Protein AF-A0A690LVA0-F1 (afdb_monomer)

Organism: Campylobacter coli (NCBI:txid195)

Structure (mmCIF, N/CA/C/O backbone):
data_AF-A0A690LVA0-F1
#
_entry.id   AF-A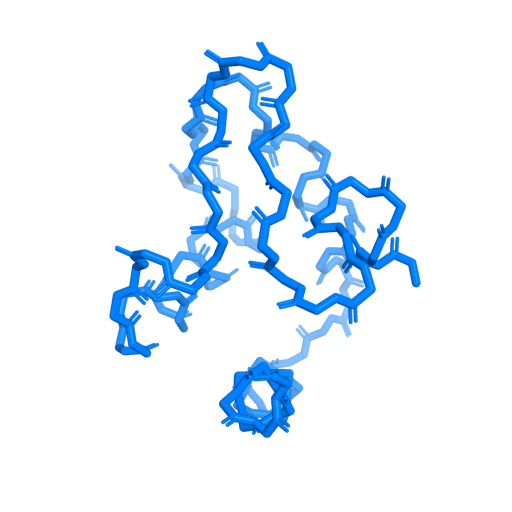0A690LVA0-F1
#
loop_
_atom_site.group_PDB
_atom_site.id
_atom_site.type_symbol
_atom_site.label_atom_id
_atom_site.label_alt_id
_atom_site.label_comp_id
_atom_site.label_asym_id
_atom_site.label_entity_id
_atom_site.label_seq_id
_atom_site.pdbx_PDB_ins_code
_atom_site.Cartn_x
_atom_site.Cartn_y
_atom_site.Cartn_z
_atom_site.occupancy
_atom_site.B_iso_or_equiv
_atom_site.auth_seq_id
_atom_site.auth_comp_id
_atom_site.auth_asym_id
_atom_site.auth_atom_id
_at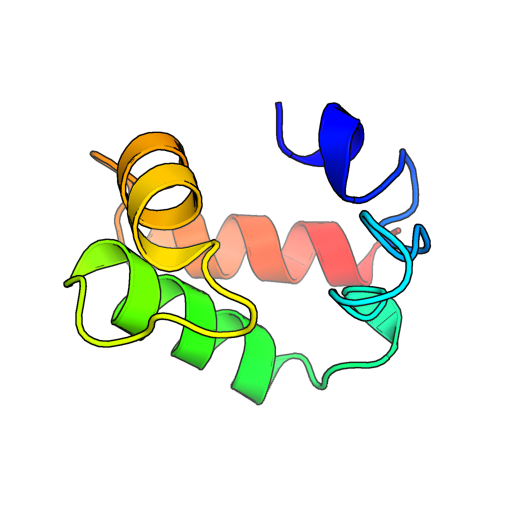om_site.pdbx_PDB_model_num
ATOM 1 N N . LYS A 1 1 ? -8.323 -0.862 -9.587 1.00 82.88 1 LYS A N 1
ATOM 2 C CA . LYS A 1 1 ? -7.096 -0.077 -9.901 1.00 82.88 1 LYS A CA 1
ATOM 3 C C . LYS A 1 1 ? -5.808 -0.746 -9.408 1.00 82.88 1 LYS A C 1
ATOM 5 O O . LYS A 1 1 ? -4.866 -0.835 -10.179 1.00 82.88 1 LYS A O 1
ATOM 10 N N . CYS A 1 2 ? -5.776 -1.294 -8.190 1.00 91.44 2 CYS A N 1
ATOM 11 C CA . CYS A 1 2 ? -4.580 -1.903 -7.582 1.00 91.44 2 CYS A CA 1
ATOM 12 C C . CYS A 1 2 ? -3.969 -3.046 -8.421 1.00 91.44 2 CYS A C 1
ATOM 14 O O . CYS A 1 2 ? -2.754 -3.117 -8.593 1.00 91.44 2 CYS A O 1
ATOM 16 N N . ALA A 1 3 ? -4.823 -3.887 -9.015 1.00 93.62 3 ALA A N 1
ATOM 17 C CA . ALA A 1 3 ? -4.421 -5.045 -9.815 1.00 93.62 3 ALA A CA 1
ATOM 18 C C . ALA A 1 3 ? -3.594 -4.714 -11.074 1.00 93.62 3 ALA A C 1
ATOM 20 O O . ALA A 1 3 ? -2.887 -5.582 -11.578 1.00 93.62 3 ALA A O 1
ATOM 21 N N . VAL A 1 4 ? -3.627 -3.470 -11.571 1.00 92.50 4 VAL A N 1
ATOM 22 C CA . VAL A 1 4 ? -2.819 -3.053 -12.736 1.00 92.50 4 VAL A CA 1
ATOM 23 C C . VAL A 1 4 ? -1.322 -3.224 -12.443 1.00 92.50 4 VAL A C 1
ATOM 25 O O . VAL A 1 4 ? -0.566 -3.767 -13.257 1.00 92.50 4 VAL A O 1
ATOM 28 N N . CYS A 1 5 ? -0.907 -2.826 -11.239 1.00 94.00 5 CYS A N 1
ATOM 29 C CA . CYS A 1 5 ? 0.479 -2.936 -10.795 1.00 94.00 5 CYS A CA 1
ATOM 30 C C . CYS A 1 5 ? 0.722 -4.216 -9.988 1.00 94.00 5 CYS A C 1
ATOM 32 O O . CYS A 1 5 ? 1.738 -4.869 -10.205 1.00 94.00 5 CYS A O 1
ATOM 34 N N . HIS A 1 6 ? -0.220 -4.606 -9.122 1.00 94.88 6 HIS A N 1
ATOM 35 C CA . HIS A 1 6 ? -0.051 -5.714 -8.170 1.00 94.88 6 HIS A CA 1
ATOM 36 C C . HIS A 1 6 ? -0.553 -7.079 -8.668 1.00 94.88 6 HIS A C 1
ATOM 38 O O . HIS A 1 6 ? -0.352 -8.083 -7.991 1.00 94.88 6 HIS A O 1
ATOM 44 N N . GLY A 1 7 ? -1.148 -7.146 -9.863 1.00 94.44 7 GLY A N 1
ATOM 45 C CA . GLY A 1 7 ? -1.707 -8.377 -10.423 1.00 94.44 7 GLY A CA 1
ATOM 46 C C . GLY A 1 7 ? -3.121 -8.668 -9.921 1.00 94.44 7 GLY A C 1
ATOM 47 O O . GLY A 1 7 ? -3.554 -8.154 -8.889 1.00 94.44 7 GLY A O 1
ATOM 48 N N . ALA A 1 8 ? -3.859 -9.495 -10.664 1.00 93.88 8 ALA A N 1
ATOM 49 C CA . ALA A 1 8 ? -5.233 -9.867 -10.314 1.00 93.88 8 ALA A CA 1
ATOM 50 C C . ALA A 1 8 ? -5.313 -10.651 -8.994 1.00 93.88 8 ALA A C 1
ATOM 52 O O . ALA A 1 8 ? -6.313 -10.548 -8.292 1.00 93.88 8 ALA A O 1
ATOM 53 N N . LYS A 1 9 ? -4.244 -11.382 -8.650 1.00 94.44 9 LYS A N 1
ATOM 54 C CA . LYS A 1 9 ?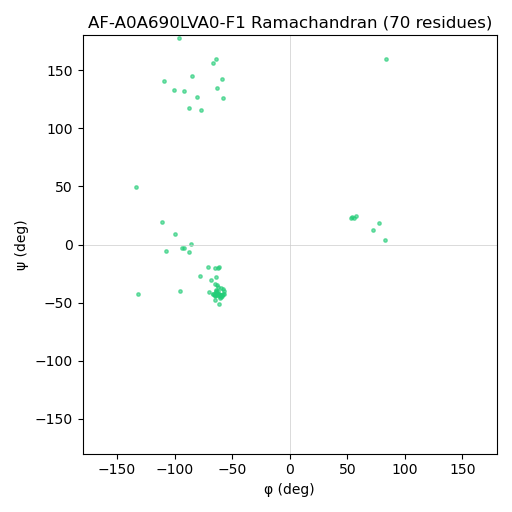 -4.127 -12.188 -7.429 1.00 94.44 9 LYS A CA 1
ATOM 55 C C . LYS A 1 9 ? -3.118 -11.621 -6.428 1.00 94.44 9 LYS A C 1
ATOM 57 O O . LYS A 1 9 ? -2.624 -12.359 -5.583 1.00 94.44 9 LYS A O 1
ATOM 62 N N . ALA A 1 10 ? -2.770 -10.335 -6.542 1.00 94.56 10 ALA A N 1
ATOM 63 C CA . ALA A 1 10 ? -1.821 -9.672 -5.642 1.00 94.56 10 ALA A CA 1
ATOM 64 C C . ALA A 1 10 ? -0.418 -10.344 -5.581 1.00 94.56 10 ALA A C 1
ATOM 66 O O . ALA A 1 10 ? 0.322 -10.208 -4.603 1.00 94.56 10 ALA A O 1
ATOM 67 N N . ASP A 1 11 ? -0.057 -11.064 -6.645 1.00 94.75 11 ASP A N 1
ATOM 68 C CA . ASP A 1 11 ? 1.112 -11.938 -6.805 1.00 94.75 11 ASP A CA 1
ATOM 69 C C . ASP A 1 11 ? 2.194 -11.348 -7.726 1.00 94.75 11 ASP A C 1
ATOM 71 O O . ASP A 1 11 ? 3.281 -11.909 -7.871 1.00 94.75 11 ASP A O 1
ATOM 75 N N . LYS A 1 12 ? 1.922 -10.199 -8.352 1.00 95.12 12 LYS A N 1
ATOM 76 C CA . LYS A 1 12 ? 2.837 -9.591 -9.316 1.00 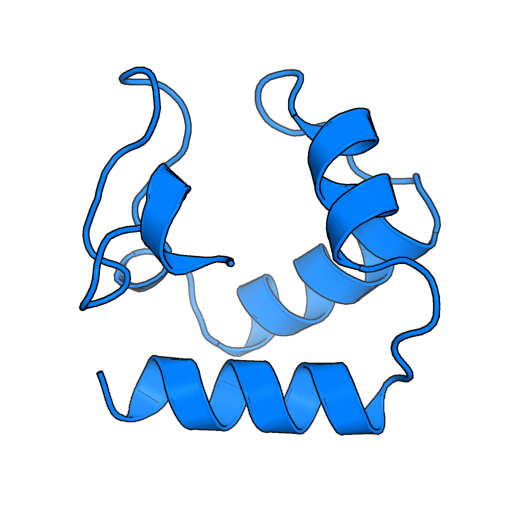95.12 12 LYS A CA 1
ATOM 77 C C . LYS A 1 12 ? 3.953 -8.831 -8.609 1.00 95.12 12 LYS A C 1
ATOM 79 O O . LYS A 1 12 ? 3.702 -7.898 -7.847 1.00 95.12 12 LYS A O 1
ATOM 84 N N . VAL A 1 13 ? 5.191 -9.162 -8.967 1.00 94.44 13 VAL A N 1
ATOM 85 C CA . VAL A 1 13 ? 6.362 -8.331 -8.672 1.00 94.44 13 VAL A CA 1
ATOM 86 C C . VAL A 1 13 ? 6.378 -7.161 -9.656 1.00 94.44 13 VAL A C 1
ATOM 88 O O . VAL A 1 13 ? 6.505 -7.349 -10.868 1.00 94.44 13 VAL A O 1
ATOM 91 N N . TYR A 1 14 ? 6.225 -5.937 -9.156 1.00 92.94 14 TYR A N 1
ATOM 92 C CA . TYR A 1 14 ? 6.151 -4.746 -10.003 1.00 92.94 14 TYR A CA 1
ATOM 93 C C . TYR A 1 14 ? 7.541 -4.126 -10.211 1.00 92.94 14 TYR A C 1
ATOM 95 O O . TYR A 1 14 ? 8.309 -3.939 -9.265 1.00 92.94 14 TYR A O 1
ATOM 103 N N . LEU A 1 15 ? 7.876 -3.818 -11.471 1.00 90.56 15 LEU A N 1
ATOM 104 C CA . LEU A 1 15 ? 9.167 -3.251 -11.901 1.00 90.56 15 LEU A CA 1
ATOM 105 C C . LEU A 1 15 ? 10.406 -4.048 -11.450 1.00 90.56 15 LEU A C 1
ATOM 107 O O . LEU A 1 15 ? 11.481 -3.465 -11.319 1.00 90.56 15 LEU A O 1
ATOM 111 N N . ASN A 1 16 ? 10.266 -5.349 -11.170 1.00 90.81 16 ASN A N 1
ATOM 112 C CA . ASN A 1 16 ? 11.317 -6.184 -10.567 1.00 90.81 16 ASN A CA 1
ATOM 113 C C . ASN A 1 16 ? 11.894 -5.602 -9.256 1.00 90.81 16 ASN A C 1
ATOM 115 O O . ASN A 1 16 ? 13.026 -5.903 -8.888 1.00 90.81 16 ASN A O 1
ATOM 119 N N . LYS A 1 17 ? 11.137 -4.733 -8.570 1.00 90.19 17 LYS A N 1
ATOM 120 C CA . LYS A 1 17 ? 11.574 -4.011 -7.362 1.00 90.19 17 LYS A CA 1
ATOM 121 C C . LYS A 1 17 ? 10.558 -4.096 -6.236 1.00 90.19 17 LYS A C 1
ATOM 123 O O . LYS A 1 17 ? 10.939 -4.276 -5.087 1.00 90.19 17 LYS A O 1
ATOM 128 N N . VAL A 1 18 ? 9.276 -3.940 -6.558 1.00 91.94 18 VAL A N 1
ATOM 129 C CA . VAL A 1 18 ? 8.197 -3.996 -5.575 1.00 91.94 18 VAL A CA 1
ATOM 130 C C . VAL A 1 18 ? 7.776 -5.457 -5.424 1.00 91.94 18 VAL A C 1
ATOM 132 O O . VAL A 1 18 ? 7.331 -6.046 -6.415 1.00 91.94 18 VAL A O 1
ATOM 135 N N . PRO A 1 19 ? 7.919 -6.051 -4.229 1.00 93.56 19 PRO A N 1
ATOM 136 C CA . PRO A 1 19 ? 7.528 -7.432 -3.995 1.00 93.56 19 PRO A CA 1
ATOM 137 C C . PRO A 1 19 ? 6.016 -7.620 -4.171 1.00 93.56 19 PRO A C 1
ATOM 139 O O . PRO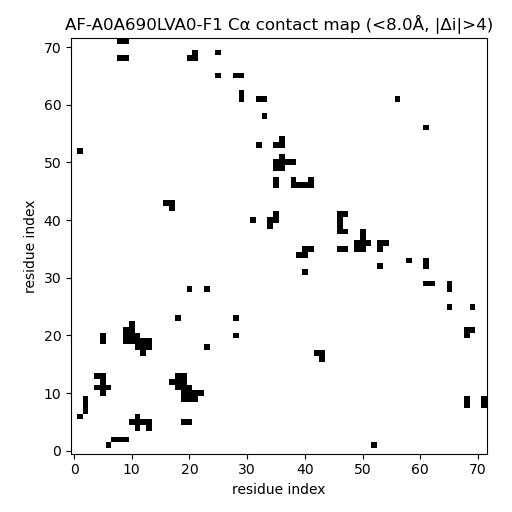 A 1 19 ? 5.236 -6.664 -4.103 1.00 93.56 19 PRO A O 1
ATOM 142 N N . ALA A 1 20 ? 5.609 -8.868 -4.394 1.00 95.44 20 ALA A N 1
ATOM 143 C CA . ALA A 1 20 ? 4.201 -9.238 -4.411 1.00 95.44 20 ALA A CA 1
ATOM 144 C C . ALA A 1 20 ? 3.552 -8.900 -3.061 1.00 95.44 20 ALA A C 1
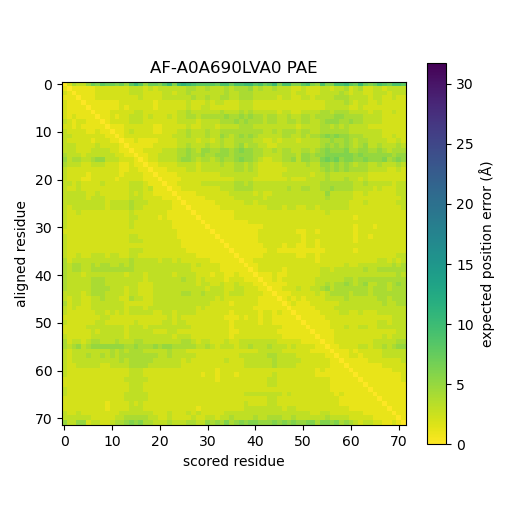ATOM 146 O O . ALA A 1 20 ? 4.160 -9.088 -2.009 1.00 95.44 20 ALA A O 1
ATOM 147 N N . LEU A 1 21 ? 2.300 -8.440 -3.061 1.00 94.38 21 LEU A N 1
ATOM 148 C CA . LEU A 1 21 ? 1.623 -8.109 -1.801 1.00 94.38 21 LEU A CA 1
ATOM 149 C C . LEU A 1 21 ? 1.461 -9.359 -0.926 1.00 94.38 21 LEU A C 1
ATOM 151 O O . LEU A 1 21 ? 1.630 -9.282 0.287 1.00 94.38 21 LEU A O 1
ATOM 155 N N . LYS A 1 22 ? 1.241 -10.523 -1.544 1.00 92.94 22 LYS A N 1
ATOM 156 C CA . LYS A 1 22 ? 1.154 -11.813 -0.846 1.00 92.94 22 LYS A CA 1
ATOM 157 C C . LYS A 1 22 ? 2.423 -12.247 -0.115 1.00 92.94 22 LYS A C 1
ATOM 159 O O . LYS A 1 22 ? 2.334 -13.086 0.770 1.00 92.94 22 LYS A O 1
ATOM 164 N N . SER A 1 23 ? 3.593 -11.708 -0.460 1.00 93.31 23 SER A N 1
ATOM 165 C CA . SER A 1 23 ? 4.833 -12.028 0.260 1.00 93.31 23 SER A CA 1
ATOM 166 C C . SER A 1 23 ? 5.059 -11.147 1.492 1.00 93.31 23 SER A C 1
ATOM 168 O O . SER A 1 23 ? 6.094 -11.267 2.138 1.00 93.31 23 SER A O 1
ATOM 170 N N . ILE A 1 24 ? 4.142 -10.224 1.779 1.00 93.88 24 ILE A N 1
ATOM 171 C CA . ILE A 1 24 ? 4.181 -9.298 2.914 1.00 93.88 24 ILE A CA 1
ATOM 172 C C . ILE A 1 24 ? 3.089 -9.731 3.888 1.00 93.88 24 ILE A C 1
ATOM 174 O O . ILE A 1 24 ? 2.003 -10.104 3.444 1.00 93.88 24 ILE A O 1
ATOM 178 N N . SER A 1 25 ? 3.340 -9.681 5.197 1.00 94.56 25 SER A N 1
ATOM 179 C CA . SER A 1 25 ? 2.313 -10.062 6.169 1.00 94.56 25 SER A CA 1
ATOM 180 C C . SER A 1 25 ? 1.133 -9.083 6.167 1.00 94.56 25 SER A C 1
ATOM 182 O O . SER A 1 25 ? 1.270 -7.908 5.814 1.00 94.56 25 SER A O 1
ATOM 184 N N . SER A 1 26 ? -0.035 -9.555 6.603 1.00 92.00 26 SER A N 1
ATOM 185 C CA . SER A 1 26 ? -1.245 -8.729 6.639 1.00 92.00 26 SER A CA 1
ATOM 186 C C . SER A 1 26 ? -1.084 -7.466 7.496 1.00 92.00 26 SER A C 1
ATOM 188 O O . SER A 1 26 ? -1.430 -6.355 7.082 1.00 92.00 26 SER A O 1
ATOM 190 N N . ALA A 1 27 ? -0.457 -7.613 8.669 1.00 93.44 27 ALA A N 1
ATOM 191 C CA 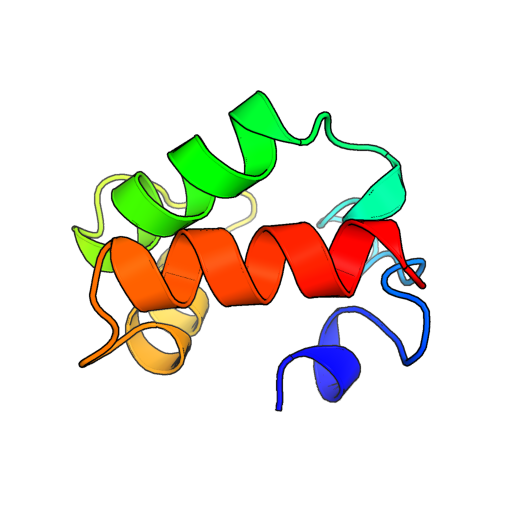. ALA A 1 27 ? -0.184 -6.500 9.575 1.00 93.44 27 ALA A CA 1
ATOM 192 C C . ALA A 1 27 ? 0.721 -5.438 8.928 1.00 93.44 27 ALA A C 1
ATOM 194 O O . ALA A 1 27 ? 0.452 -4.238 9.025 1.00 93.44 27 ALA A O 1
ATOM 195 N N . GLU A 1 28 ? 1.761 -5.876 8.216 1.00 95.56 28 GLU A N 1
ATOM 196 C CA . GLU A 1 28 ? 2.670 -4.978 7.509 1.00 95.56 28 GLU A CA 1
ATOM 197 C C . GLU A 1 28 ? 1.978 -4.259 6.352 1.00 95.56 28 GLU A C 1
ATOM 199 O O . GLU A 1 28 ? 2.154 -3.052 6.201 1.00 95.56 28 GLU A O 1
ATOM 204 N N . ARG A 1 29 ? 1.154 -4.948 5.553 1.00 95.31 29 ARG A N 1
ATOM 205 C CA . ARG A 1 29 ? 0.419 -4.303 4.453 1.00 95.31 29 ARG A CA 1
ATOM 206 C C . ARG A 1 29 ? -0.512 -3.208 4.956 1.00 95.31 29 ARG A C 1
ATOM 208 O O . ARG A 1 29 ? -0.516 -2.111 4.388 1.00 95.31 29 ARG A O 1
ATOM 215 N N . LEU A 1 30 ? -1.238 -3.467 6.044 1.00 95.75 30 LEU A N 1
ATOM 216 C CA . LEU A 1 30 ? -2.100 -2.471 6.675 1.00 95.75 30 LEU A CA 1
ATOM 217 C C . LEU A 1 30 ? -1.296 -1.258 7.155 1.00 95.75 30 LEU A C 1
ATOM 219 O O . LEU A 1 30 ? -1.672 -0.116 6.879 1.00 95.75 30 LEU A O 1
ATOM 223 N N . GLN A 1 31 ? -0.166 -1.494 7.827 1.00 96.38 31 GLN A N 1
ATOM 224 C CA . GLN A 1 31 ? 0.738 -0.427 8.248 1.00 96.38 31 GLN A CA 1
ATOM 225 C C . GLN A 1 31 ? 1.259 0.374 7.046 1.00 96.38 31 GLN A C 1
ATOM 227 O O . GLN A 1 31 ? 1.224 1.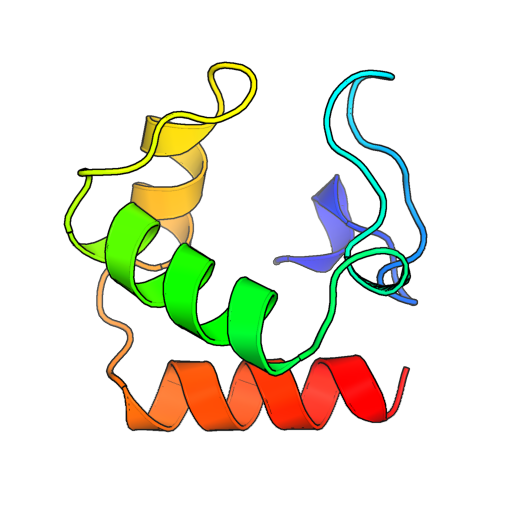603 7.061 1.00 96.38 31 GLN A O 1
ATOM 232 N N . TYR A 1 32 ? 1.687 -0.295 5.976 1.00 95.94 32 TYR A N 1
ATOM 233 C CA . TYR A 1 32 ? 2.222 0.371 4.791 1.00 95.94 32 TYR A CA 1
ATOM 234 C C . TYR A 1 32 ? 1.171 1.240 4.104 1.00 95.94 32 TYR A C 1
ATOM 236 O O . TYR A 1 32 ? 1.502 2.342 3.671 1.00 95.94 32 TYR A O 1
ATOM 244 N N . MET A 1 33 ? -0.090 0.796 4.027 1.00 95.69 33 MET A N 1
ATOM 245 C CA . MET A 1 33 ? -1.182 1.621 3.497 1.00 95.69 33 MET A CA 1
ATOM 246 C C . MET A 1 33 ? -1.344 2.922 4.292 1.00 95.69 33 MET A C 1
ATOM 248 O O . MET A 1 33 ? -1.432 3.993 3.687 1.00 95.69 33 MET A O 1
ATOM 252 N N . LYS A 1 34 ? -1.281 2.859 5.630 1.00 95.62 34 LYS A N 1
ATOM 253 C CA . LYS A 1 34 ? -1.310 4.055 6.489 1.00 95.62 34 LYS A CA 1
ATOM 254 C C . LYS A 1 34 ? -0.120 4.975 6.206 1.00 95.62 34 LYS A C 1
ATOM 256 O O . LYS A 1 34 ? -0.307 6.150 5.892 1.00 95.62 34 LYS A O 1
ATOM 261 N N . GLU A 1 35 ? 1.099 4.435 6.214 1.00 96.69 35 GLU A N 1
ATOM 262 C CA . GLU A 1 35 ? 2.312 5.225 5.971 1.00 96.69 35 GLU A CA 1
ATOM 263 C C . GLU A 1 35 ? 2.339 5.858 4.567 1.00 96.69 35 GLU A C 1
ATOM 265 O O . GLU A 1 35 ? 2.817 6.983 4.401 1.00 96.69 35 GLU A O 1
ATOM 270 N N . TYR A 1 36 ? 1.837 5.158 3.544 1.00 96.81 36 TYR A N 1
ATOM 271 C CA . TYR A 1 36 ? 1.732 5.688 2.183 1.00 96.81 36 TYR A CA 1
ATOM 272 C C . TYR A 1 36 ? 0.666 6.780 2.066 1.00 96.81 36 TYR A C 1
ATOM 274 O O . TYR A 1 36 ? 0.915 7.783 1.396 1.00 96.81 36 TYR A O 1
ATOM 282 N N . SER A 1 37 ? -0.488 6.619 2.720 1.00 95.25 37 SER A N 1
ATOM 283 C CA . SER A 1 37 ? -1.548 7.637 2.749 1.00 95.25 37 SER A CA 1
ATOM 284 C C . SER A 1 37 ? -1.047 8.948 3.368 1.00 95.25 37 SER A C 1
ATOM 286 O O . SER A 1 37 ? -1.215 10.032 2.802 1.00 95.25 37 SER A O 1
ATOM 288 N N . GLU A 1 38 ? -0.300 8.844 4.469 1.00 94.62 38 GLU A N 1
ATOM 289 C CA . GLU A 1 38 ? 0.340 9.984 5.135 1.00 94.62 38 GLU A CA 1
ATOM 290 C C . GLU A 1 38 ? 1.525 10.552 4.327 1.00 94.62 38 GLU A C 1
ATOM 292 O O . GLU A 1 38 ? 1.910 11.712 4.480 1.00 94.62 38 GLU A O 1
ATOM 297 N N . GLY A 1 39 ? 2.083 9.769 3.400 1.00 94.31 39 GLY A N 1
ATOM 298 C CA . GLY A 1 39 ? 3.275 10.122 2.628 1.00 94.31 39 GLY A CA 1
ATOM 299 C C . GLY A 1 39 ? 4.587 9.959 3.398 1.00 94.31 39 GLY A C 1
ATOM 300 O O . GLY A 1 39 ? 5.593 10.534 2.992 1.00 94.31 39 GLY A O 1
ATOM 301 N N . LYS A 1 40 ? 4.589 9.185 4.489 1.00 95.94 40 LYS A N 1
ATOM 302 C CA . LYS A 1 40 ? 5.789 8.842 5.270 1.00 95.94 40 LYS A CA 1
ATOM 303 C C . LYS A 1 40 ? 6.626 7.751 4.604 1.00 95.94 40 LYS A C 1
ATOM 305 O O . LYS A 1 40 ? 7.837 7.701 4.792 1.00 95.94 40 LYS A O 1
ATOM 310 N N . ARG A 1 41 ? 5.994 6.880 3.809 1.00 95.50 41 ARG A N 1
ATOM 311 C CA . ARG A 1 41 ? 6.664 5.761 3.135 1.00 95.50 41 ARG A CA 1
ATOM 312 C C . ARG A 1 41 ? 6.950 6.059 1.668 1.00 95.50 41 ARG A C 1
ATOM 314 O O . ARG A 1 41 ? 6.065 6.445 0.909 1.00 95.50 41 ARG A O 1
ATOM 321 N N . ASN A 1 42 ? 8.181 5.776 1.243 1.00 95.75 42 ASN A N 1
ATOM 322 C CA . ASN A 1 42 ? 8.605 5.834 -0.159 1.00 95.75 42 ASN A CA 1
ATOM 323 C C . ASN A 1 42 ? 9.410 4.590 -0.573 1.00 95.75 42 ASN A C 1
ATOM 325 O O . ASN A 1 42 ? 10.500 4.690 -1.138 1.00 95.75 42 ASN A O 1
ATOM 329 N N . ALA A 1 43 ? 8.894 3.394 -0.276 1.00 92.56 43 ALA A N 1
ATOM 330 C CA . ALA A 1 43 ? 9.586 2.172 -0.679 1.00 92.56 43 ALA A CA 1
ATOM 331 C C . ALA A 1 43 ? 9.660 2.075 -2.213 1.00 92.56 43 ALA A C 1
ATOM 333 O O . ALA A 1 43 ? 8.672 2.325 -2.912 1.00 92.56 43 ALA A O 1
ATOM 334 N N . TYR A 1 44 ? 10.846 1.729 -2.722 1.00 93.44 44 TYR A N 1
ATOM 335 C CA . TYR A 1 44 ? 11.127 1.524 -4.149 1.00 93.44 44 TYR A CA 1
ATOM 336 C C . TYR A 1 44 ? 10.791 2.727 -5.056 1.00 93.44 44 TYR A C 1
ATOM 338 O O . TYR A 1 44 ? 10.552 2.560 -6.255 1.00 93.44 44 TYR A O 1
ATOM 346 N N . GLY A 1 45 ? 10.739 3.942 -4.495 1.00 94.00 45 GLY A N 1
ATOM 347 C CA . GLY A 1 45 ? 10.385 5.164 -5.225 1.00 94.00 45 GLY A CA 1
ATOM 348 C C . GLY A 1 45 ? 8.903 5.278 -5.605 1.00 94.00 45 GLY A C 1
ATOM 349 O O . GLY A 1 45 ? 8.556 6.124 -6.424 1.00 94.00 45 GLY A O 1
ATOM 350 N N . GLN A 1 46 ? 8.024 4.434 -5.047 1.00 94.12 46 GLN A N 1
ATOM 351 C CA . GLN A 1 46 ? 6.593 4.395 -5.392 1.00 94.12 46 GLN A CA 1
ATOM 352 C C . GLN A 1 46 ? 5.689 5.137 -4.393 1.00 94.12 46 GLN A C 1
ATOM 354 O O . GLN A 1 46 ? 4.465 5.055 -4.493 1.00 94.12 46 GLN A O 1
ATOM 359 N N . GLY A 1 47 ? 6.256 5.884 -3.438 1.00 94.88 47 GLY A N 1
ATOM 360 C CA . GLY A 1 47 ? 5.487 6.564 -2.389 1.00 94.88 47 GLY A CA 1
ATOM 361 C C . GLY A 1 47 ? 4.448 7.544 -2.930 1.00 94.88 47 GLY A C 1
ATOM 362 O O . GLY A 1 47 ? 3.295 7.514 -2.508 1.00 94.88 47 GLY A O 1
ATOM 363 N N . ALA A 1 48 ? 4.817 8.361 -3.920 1.00 95.44 48 ALA A N 1
ATOM 364 C CA . ALA A 1 48 ? 3.912 9.349 -4.510 1.00 95.44 48 ALA A CA 1
ATOM 365 C C . ALA A 1 48 ? 2.717 8.701 -5.234 1.00 95.44 48 ALA A C 1
ATOM 367 O O . ALA A 1 48 ? 1.574 9.120 -5.048 1.00 95.44 48 ALA A O 1
ATOM 368 N N . ILE A 1 49 ? 2.963 7.643 -6.014 1.00 94.19 49 ILE A N 1
ATOM 369 C CA . ILE A 1 49 ? 1.909 6.893 -6.712 1.00 94.19 49 ILE A CA 1
ATOM 370 C C . ILE A 1 49 ? 0.986 6.197 -5.714 1.00 94.19 49 ILE A C 1
ATOM 372 O O . ILE A 1 49 ? -0.236 6.252 -5.875 1.00 94.19 49 ILE A O 1
ATOM 376 N N . MET A 1 50 ? 1.542 5.572 -4.673 1.00 95.56 50 MET A N 1
ATO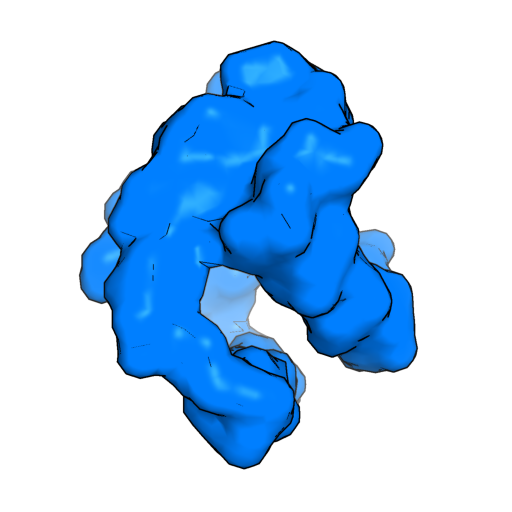M 377 C CA . MET A 1 50 ? 0.732 4.929 -3.639 1.00 95.56 50 MET A CA 1
ATOM 378 C C . MET A 1 50 ? -0.123 5.949 -2.889 1.00 95.56 50 MET A C 1
ATOM 380 O O . MET A 1 50 ? -1.323 5.731 -2.744 1.00 95.56 50 MET A O 1
ATOM 384 N N . LYS A 1 51 ? 0.436 7.108 -2.526 1.00 95.56 51 LYS A N 1
ATOM 385 C CA . LYS A 1 51 ? -0.317 8.199 -1.895 1.00 95.56 51 LYS A CA 1
ATOM 386 C C . LYS A 1 51 ? -1.500 8.665 -2.746 1.00 95.56 51 LYS A C 1
ATOM 388 O O . LYS A 1 51 ? -2.592 8.853 -2.223 1.00 95.56 51 LYS A O 1
ATOM 393 N N . ILE A 1 52 ? -1.319 8.809 -4.062 1.00 94.81 52 ILE A N 1
ATOM 394 C CA . ILE A 1 52 ? -2.412 9.173 -4.983 1.00 94.81 52 ILE A CA 1
ATOM 395 C C . ILE A 1 52 ? -3.482 8.075 -5.028 1.00 94.81 52 ILE A C 1
ATOM 397 O O . ILE A 1 52 ? -4.674 8.374 -5.004 1.00 94.81 52 ILE A O 1
ATOM 401 N N . ASN A 1 53 ? -3.077 6.804 -5.072 1.00 94.50 53 ASN A N 1
ATOM 402 C CA . ASN A 1 53 ? -4.019 5.686 -5.136 1.00 94.50 53 ASN A CA 1
ATOM 403 C C . ASN A 1 53 ? -4.829 5.504 -3.847 1.00 94.50 53 ASN A C 1
ATOM 405 O O . ASN A 1 53 ? -5.983 5.074 -3.930 1.00 94.50 53 ASN A O 1
ATOM 409 N N . LEU A 1 54 ? -4.240 5.853 -2.703 1.00 94.88 54 LEU A N 1
ATOM 410 C CA . LEU A 1 54 ? -4.859 5.778 -1.379 1.00 94.88 54 LEU A CA 1
ATOM 411 C C . LEU A 1 54 ? -5.558 7.082 -0.960 1.00 94.88 54 LEU A C 1
ATOM 413 O O . LEU A 1 54 ? -6.169 7.136 0.104 1.00 94.88 54 LEU A O 1
ATOM 417 N N . LYS A 1 55 ? -5.490 8.138 -1.779 1.00 94.38 55 LYS A N 1
ATOM 418 C CA . LYS A 1 55 ? -6.095 9.435 -1.469 1.00 94.38 55 LYS A CA 1
ATOM 419 C C . LYS A 1 55 ? -7.602 9.288 -1.236 1.00 94.38 55 LYS A C 1
ATOM 421 O O . LYS A 1 55 ? -8.319 8.821 -2.119 1.00 94.38 55 LYS A O 1
ATOM 426 N N . GLY A 1 56 ? -8.062 9.770 -0.082 1.00 91.94 56 GLY A N 1
ATOM 427 C CA . GLY A 1 56 ? -9.477 9.775 0.297 1.00 91.94 56 GLY A CA 1
ATOM 428 C C . GLY A 1 56 ? -9.987 8.463 0.896 1.00 91.94 56 GLY A C 1
ATOM 429 O O . GLY A 1 56 ? -11.176 8.382 1.167 1.00 91.94 56 GLY A O 1
ATOM 430 N N . LEU A 1 57 ? -9.116 7.470 1.100 1.00 94.38 57 LEU A N 1
ATOM 431 C CA . LEU A 1 57 ? -9.455 6.246 1.823 1.00 94.38 57 LEU A CA 1
ATOM 432 C C . LEU A 1 57 ? -9.287 6.441 3.333 1.00 94.38 57 LEU A C 1
ATOM 434 O O . LEU A 1 57 ? -8.366 7.139 3.774 1.00 94.38 57 LEU A O 1
ATOM 438 N N . THR A 1 58 ? -10.155 5.800 4.109 1.00 95.12 58 THR A N 1
ATOM 439 C CA . THR A 1 58 ? -10.087 5.782 5.574 1.00 95.12 58 THR A CA 1
ATOM 440 C C . THR A 1 58 ? -9.370 4.535 6.094 1.00 95.12 58 THR A C 1
ATOM 442 O O . THR A 1 58 ? -8.943 3.658 5.339 1.00 95.12 58 THR A O 1
ATOM 445 N N . GLU A 1 59 ? -9.216 4.437 7.414 1.00 92.94 59 GLU A N 1
ATOM 446 C CA . GLU A 1 59 ? -8.648 3.237 8.026 1.00 92.94 59 GLU A CA 1
ATOM 447 C C . GLU A 1 59 ? -9.540 1.999 7.823 1.00 92.94 59 GLU A C 1
ATOM 449 O O . GLU A 1 59 ? -9.031 0.889 7.648 1.00 92.94 59 GLU A O 1
ATOM 454 N N . GLU A 1 60 ? -10.860 2.178 7.809 1.00 95.44 60 GLU A N 1
ATOM 455 C CA . GLU A 1 60 ? -11.834 1.125 7.517 1.00 95.44 60 GLU A CA 1
ATOM 456 C C . GLU A 1 60 ? -11.661 0.597 6.090 1.00 95.44 60 GLU A C 1
ATOM 458 O O . GLU A 1 60 ? -11.644 -0.620 5.890 1.00 95.44 60 GLU A O 1
ATOM 463 N N . ASP A 1 61 ? -11.432 1.486 5.118 1.00 96.50 61 ASP A N 1
ATOM 464 C CA . ASP A 1 61 ? -11.141 1.093 3.736 1.00 96.50 61 ASP A CA 1
ATOM 465 C C . ASP A 1 61 ? -9.850 0.276 3.644 1.00 96.50 61 ASP A C 1
ATOM 467 O O . ASP A 1 61 ? -9.790 -0.713 2.915 1.00 96.50 61 ASP A O 1
ATOM 471 N N . PHE A 1 62 ? -8.809 0.644 4.400 1.00 95.50 62 PHE A N 1
ATOM 472 C CA . PHE A 1 62 ? -7.564 -0.129 4.422 1.00 95.50 62 PHE A CA 1
ATOM 473 C C . PHE A 1 62 ? -7.775 -1.531 4.987 1.00 95.50 62 PHE A C 1
ATOM 475 O O . PHE A 1 62 ? -7.251 -2.490 4.427 1.00 95.50 62 PHE A O 1
ATOM 482 N N . LYS A 1 63 ? -8.578 -1.674 6.048 1.00 95.94 63 LYS A N 1
ATOM 483 C CA . LYS A 1 63 ? -8.945 -2.992 6.588 1.00 95.94 63 LYS A CA 1
ATOM 484 C C . LYS A 1 63 ? -9.753 -3.807 5.578 1.00 95.94 63 LYS A C 1
ATOM 486 O O . LYS A 1 63 ? -9.503 -5.000 5.440 1.00 95.94 63 LYS A O 1
ATOM 491 N N . ALA A 1 64 ? -10.672 -3.178 4.844 1.00 96.50 64 ALA A N 1
ATOM 492 C CA . ALA A 1 64 ? -11.454 -3.847 3.805 1.00 96.50 64 ALA A CA 1
ATOM 493 C C . ALA A 1 64 ? -10.584 -4.300 2.619 1.00 96.50 64 ALA A C 1
ATOM 495 O O . ALA A 1 64 ? -10.726 -5.424 2.140 1.00 96.50 64 ALA A O 1
ATOM 496 N N . ILE A 1 65 ? -9.649 -3.456 2.170 1.00 94.69 65 ILE A N 1
ATOM 497 C CA . ILE A 1 65 ? -8.670 -3.802 1.127 1.00 94.69 65 ILE A CA 1
ATOM 498 C C . ILE A 1 65 ? -7.794 -4.963 1.585 1.00 94.69 65 ILE A C 1
ATOM 500 O O . ILE A 1 65 ? -7.546 -5.886 0.815 1.00 94.69 65 ILE A O 1
ATOM 504 N N . GLU A 1 66 ? -7.335 -4.920 2.830 1.00 94.75 66 GLU A N 1
ATOM 505 C CA . GLU A 1 66 ? -6.484 -5.953 3.398 1.00 94.75 66 GLU A CA 1
ATOM 506 C C . GLU A 1 66 ? -7.211 -7.297 3.496 1.00 94.75 66 GLU A C 1
ATOM 508 O O . GLU A 1 66 ? -6.714 -8.305 2.996 1.00 94.75 66 GLU A O 1
ATOM 513 N N . ALA A 1 67 ? -8.433 -7.292 4.032 1.00 94.75 67 ALA A N 1
ATOM 514 C CA . ALA A 1 67 ? -9.292 -8.469 4.069 1.00 94.75 67 ALA A CA 1
ATOM 515 C C . ALA A 1 67 ? -9.560 -9.024 2.663 1.00 94.75 67 ALA A C 1
ATOM 517 O O . ALA A 1 67 ? -9.567 -10.235 2.472 1.00 94.75 67 ALA A O 1
ATOM 518 N N . TYR A 1 68 ? -9.731 -8.157 1.662 1.00 94.69 68 TYR A N 1
ATOM 519 C CA . TYR A 1 68 ? -9.873 -8.589 0.275 1.00 94.69 68 TYR A CA 1
ATOM 520 C C . TYR A 1 68 ? -8.596 -9.252 -0.262 1.00 94.69 68 TYR A C 1
ATOM 522 O O . TYR A 1 68 ? -8.688 -10.306 -0.884 1.00 94.69 68 TYR A O 1
ATOM 530 N N . ILE A 1 69 ? -7.408 -8.691 -0.006 1.00 93.94 69 ILE A N 1
ATOM 531 C CA . ILE A 1 69 ? -6.129 -9.283 -0.444 1.00 93.94 69 ILE A CA 1
ATOM 532 C C . ILE A 1 69 ? -5.930 -10.689 0.141 1.00 93.94 69 ILE A C 1
ATOM 534 O O . ILE A 1 69 ? -5.443 -11.563 -0.571 1.00 93.94 69 ILE A O 1
ATOM 538 N N . GLU A 1 70 ? -6.344 -10.927 1.387 1.00 92.69 70 GLU A N 1
ATOM 539 C CA . GLU A 1 70 ? -6.291 -12.251 2.031 1.00 92.69 70 GLU A CA 1
ATOM 540 C C . GLU A 1 70 ? -7.200 -13.298 1.358 1.00 92.69 70 GLU A C 1
ATOM 542 O O . GLU A 1 70 ? -6.973 -14.496 1.498 1.00 92.69 70 GLU A O 1
ATOM 547 N N . THR A 1 71 ? -8.206 -12.871 0.588 1.00 94.44 71 THR A N 1
ATOM 548 C CA . THR A 1 71 ? -9.070 -13.789 -0.180 1.00 94.44 71 THR A CA 1
ATOM 549 C C . THR A 1 71 ? -8.544 -14.131 -1.577 1.00 94.44 71 THR A C 1
ATOM 551 O O . THR A 1 71 ? -9.150 -14.957 -2.264 1.00 94.44 71 THR A O 1
ATOM 554 N N . LEU A 1 72 ? -7.456 -13.492 -2.026 1.00 90.56 72 LEU A N 1
ATOM 555 C CA . LEU A 1 72 ? -6.922 -13.626 -3.389 1.00 90.56 72 LEU A CA 1
ATOM 556 C C . LEU A 1 72 ? -5.906 -14.746 -3.551 1.00 90.56 72 LEU A C 1
ATOM 558 O O . LEU A 1 72 ? -5.255 -15.168 -2.576 1.00 90.56 72 LEU A O 1
#

Foldseek 3Di:
DVCVQCNPLQQDDGPVFRGRPVVDDLVVQLVVLVCLCVLVDQGPNCSVVSVVVSDPPDSVNSVVVSVVSVVD

Sequence (72 aa):
KCAVCHGAKADKVYLNKVPALKSISSAERLQYMKEYSEGKRNAYGQGAIMKINLKGLTEEDFKAIEAYIETL

InterPro domains:
  IPR009056 Cytochrome c-like domain [PF00034] (1-72)
  IPR009056 Cytochrome c-like domain [PS51007] (1-72)
  IPR036909 Cytochrome c-like domain superfamily [G3DSA:1.10.760.10] (1-72)
  IPR036909 Cytochrome c-like domain superfamily [SSF46626] (2-72)

Secondary structure (DSSP, 8-state):
-THHHH-TTS---BTTTBPPGGGS-HHHHHHHHHHHHHT---GGG-HHHHHHHHTT--HHHHHHHHHHHHT-

Radius of gyration: 11.2 Å; Cα contacts (8 Å, |Δi|>4): 76; chains: 1; bounding box: 23×24×22 Å

Solvent-accessible surface area (backbone atoms only — not comparable to full-atom values): 4173 Å² total; per-residue (Å²): 120,68,40,81,59,29,29,92,57,32,64,29,57,32,91,86,67,42,71,25,57,75,80,47,56,71,71,55,52,50,51,48,54,52,34,14,51,75,59,79,35,54,70,89,78,43,18,69,61,46,21,61,74,40,60,92,62,54,73,67,51,46,52,52,52,49,58,51,58,74,74,82

pLDDT: mean 94.15, std 2.0, range [82.88, 96.81]

Nearest PDB structures (foldseek):
  1c53-assembly1_A  TM=8.668E-01  e=7.979E-03  Nitratidesulfovibrio vulgaris str. 'Miyazaki F'
  2dvh-assembly1_A  TM=8.123E-01  e=8.030E-02  Nitratidesulfovibrio vulgaris str. Hildenborough
  1m6z-assembly4_D  TM=8.252E-01  e=2.320E-01  Stutzerimonas stutzeri
  8smr-assembly1_N  TM=8.267E-01  e=2.978E-01  Pseudomonas aeruginosa
  5lo9-assembly1_B  TM=7.272E-01  e=3.591E-01  Marichromatium purpuratum 984

Mean predicted aligned error: 2.48 Å